Protein AF-Q7Z881-F1 (afdb_monomer_lite)

Sequence (79 aa):
SSAALARQCFRLGAHPPAWKVAKGILLRKPNKPDYTLVKAYRVISLLNCLGRVIEKIAAEAISDYCETMGALHPRQRQS

Organism: Rasamsonia emersonii (NCBI:txid68825)

pLDDT: mean 89.53, std 6.14, range [55.34, 96.38]

Structure (mmCIF, N/CA/C/O backbone):
data_AF-Q7Z881-F1
#
_entry.id   AF-Q7Z881-F1
#
loop_
_atom_site.group_PDB
_atom_site.id
_atom_site.type_symbol
_atom_site.label_atom_id
_atom_site.label_alt_id
_atom_site.label_comp_id
_atom_site.label_asym_id
_atom_site.label_entity_id
_atom_site.label_seq_id
_atom_site.pdbx_PDB_ins_code
_atom_site.Cartn_x
_atom_site.Cartn_y
_atom_site.Cartn_z
_atom_site.occupancy
_atom_site.B_iso_or_equiv
_atom_site.auth_seq_id
_atom_site.auth_comp_id
_atom_site.auth_asym_id
_atom_site.auth_atom_id
_atom_site.pdbx_PDB_model_num
ATOM 1 N N . SER A 1 1 ? -2.878 19.578 7.646 1.00 78.31 1 SER A N 1
ATOM 2 C CA . SER A 1 1 ? -1.708 18.733 7.311 1.00 78.31 1 SER A CA 1
ATOM 3 C C . SER A 1 1 ? -2.145 17.567 6.426 1.00 78.31 1 SER A C 1
ATOM 5 O O . SER A 1 1 ? -3.310 17.181 6.480 1.00 78.31 1 SER A O 1
ATOM 7 N N . SER A 1 2 ? -1.246 16.997 5.614 1.00 78.12 2 SER A N 1
ATOM 8 C CA . SER A 1 2 ? -1.536 15.855 4.719 1.00 78.12 2 SER A CA 1
ATOM 9 C C . SER A 1 2 ? -2.107 14.636 5.458 1.00 78.12 2 SER A C 1
ATOM 11 O O . SER A 1 2 ? -3.035 13.997 4.972 1.00 78.12 2 SER A O 1
ATOM 13 N N . ALA A 1 3 ? -1.628 14.367 6.676 1.00 84.56 3 ALA A N 1
ATOM 14 C CA . ALA A 1 3 ? -2.128 13.282 7.520 1.00 84.56 3 ALA A CA 1
ATOM 15 C C . ALA A 1 3 ? -3.573 13.501 8.017 1.00 84.56 3 ALA A C 1
ATOM 17 O O . ALA A 1 3 ? -4.334 12.544 8.137 1.00 84.56 3 ALA A O 1
ATOM 18 N N . ALA A 1 4 ? -3.979 14.748 8.290 1.00 89.50 4 ALA A N 1
ATOM 19 C CA . ALA A 1 4 ? -5.356 15.054 8.690 1.00 89.50 4 ALA A CA 1
ATOM 20 C C . ALA A 1 4 ? -6.346 14.820 7.537 1.00 89.50 4 ALA A C 1
ATOM 22 O O . ALA A 1 4 ? -7.399 14.220 7.746 1.00 89.50 4 ALA A O 1
ATOM 23 N N . LEU A 1 5 ? -5.970 15.224 6.318 1.00 89.94 5 LEU A N 1
ATOM 24 C CA . LEU A 1 5 ? -6.751 14.949 5.112 1.00 89.94 5 LEU A CA 1
ATOM 25 C C . LEU A 1 5 ? -6.862 13.438 4.858 1.00 89.94 5 LEU A C 1
ATOM 27 O O . LEU A 1 5 ? -7.962 12.939 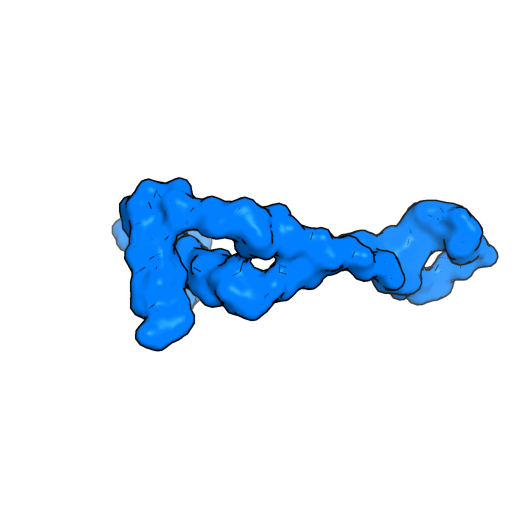4.652 1.00 89.94 5 LEU A O 1
ATOM 31 N N . ALA A 1 6 ? -5.748 12.704 4.942 1.00 90.88 6 ALA A N 1
ATOM 32 C CA . ALA A 1 6 ? -5.723 11.252 4.768 1.00 90.88 6 ALA A CA 1
ATOM 33 C C . ALA A 1 6 ? -6.670 10.528 5.741 1.00 90.88 6 ALA A C 1
ATOM 35 O O . ALA A 1 6 ? -7.450 9.674 5.321 1.00 90.88 6 ALA A O 1
ATOM 36 N N . ARG A 1 7 ? -6.666 10.923 7.022 1.00 92.44 7 ARG A N 1
ATOM 37 C CA . ARG A 1 7 ? -7.590 10.388 8.034 1.00 92.44 7 ARG A CA 1
ATOM 38 C C . ARG A 1 7 ? -9.052 10.697 7.721 1.00 92.44 7 ARG A C 1
ATOM 40 O O . ARG A 1 7 ? -9.896 9.825 7.890 1.00 92.44 7 ARG A O 1
ATOM 47 N N . GLN A 1 8 ? -9.361 11.909 7.261 1.00 93.94 8 GLN A N 1
ATOM 48 C CA . GLN A 1 8 ? -10.732 12.263 6.885 1.00 93.94 8 GLN A CA 1
ATOM 49 C C . GLN A 1 8 ? -11.203 11.472 5.659 1.00 93.94 8 GLN A C 1
ATOM 51 O O . GLN A 1 8 ? -12.302 10.929 5.679 1.00 93.94 8 GLN A O 1
ATOM 56 N N . CYS A 1 9 ? -10.364 11.341 4.629 1.00 92.44 9 CYS A N 1
ATOM 57 C CA . CYS A 1 9 ? -10.650 10.502 3.465 1.00 92.44 9 CYS A CA 1
ATOM 58 C C . CYS A 1 9 ? -10.884 9.037 3.851 1.00 92.44 9 CYS A C 1
ATOM 60 O O . CYS A 1 9 ? -11.839 8.438 3.370 1.00 92.44 9 CYS A O 1
ATOM 62 N N . PHE A 1 10 ? -10.053 8.481 4.741 1.00 92.94 10 PHE A N 1
ATOM 63 C CA . PHE A 1 10 ? -10.221 7.119 5.254 1.00 92.94 10 PHE A CA 1
ATOM 64 C C . PHE A 1 10 ? -11.563 6.943 5.975 1.00 92.94 10 PHE A C 1
ATOM 66 O O . PHE A 1 10 ? -12.304 6.020 5.657 1.00 92.94 10 PHE A O 1
ATOM 73 N N . ARG A 1 11 ? -11.931 7.872 6.869 1.00 93.88 11 ARG A N 1
ATOM 74 C CA . ARG A 1 11 ? -13.229 7.838 7.567 1.00 93.88 11 ARG A CA 1
ATOM 75 C C . ARG A 1 11 ? -14.430 7.935 6.628 1.00 93.88 11 ARG A C 1
ATOM 77 O O . ARG A 1 11 ? -15.439 7.289 6.870 1.00 93.88 11 ARG A O 1
ATOM 84 N N . LEU A 1 12 ? -14.335 8.768 5.592 1.00 94.81 12 LEU A N 1
ATOM 85 C CA . LEU A 1 12 ? -15.420 8.979 4.630 1.00 94.81 12 LEU A CA 1
ATOM 86 C C . LEU A 1 12 ? -15.476 7.903 3.533 1.00 94.81 12 LEU A C 1
ATOM 88 O O . LEU A 1 12 ? -16.400 7.921 2.726 1.00 94.81 12 LEU A O 1
ATOM 92 N N . GLY A 1 13 ? -14.470 7.024 3.433 1.00 91.19 13 GLY A N 1
ATOM 93 C CA . GLY A 1 13 ? -14.313 6.098 2.303 1.00 91.19 13 GLY A CA 1
ATOM 94 C C . GLY A 1 13 ? -14.098 6.798 0.951 1.00 91.19 13 GLY A C 1
ATOM 95 O O . GLY A 1 13 ? -14.220 6.179 -0.107 1.00 91.19 13 GLY A O 1
ATOM 96 N N . ALA A 1 14 ? -13.792 8.098 0.965 1.00 90.94 14 ALA A N 1
ATOM 97 C CA . ALA A 1 14 ? -13.705 8.944 -0.218 1.00 90.94 14 ALA A CA 1
ATOM 98 C C . ALA A 1 14 ? -12.246 9.309 -0.502 1.00 90.94 14 ALA A C 1
ATOM 100 O O . ALA A 1 14 ? -11.623 10.090 0.222 1.00 90.94 14 ALA A O 1
ATOM 101 N N . HIS A 1 15 ? -11.707 8.763 -1.593 1.00 88.81 15 HIS A N 1
ATOM 102 C CA . HIS A 1 15 ? -10.316 8.961 -1.996 1.00 88.81 15 HIS A CA 1
ATOM 103 C C . HIS A 1 15 ? -10.232 9.629 -3.374 1.00 88.81 15 HIS A C 1
ATOM 105 O O . HIS A 1 15 ? -10.851 9.128 -4.319 1.00 88.81 15 HIS A O 1
ATOM 111 N N . PRO A 1 16 ? -9.429 10.698 -3.529 1.00 88.62 16 PRO A N 1
ATOM 112 C CA . PRO A 1 16 ? -9.093 11.266 -4.826 1.00 88.62 16 PRO A CA 1
ATOM 113 C C . PRO A 1 16 ? -8.613 10.197 -5.823 1.00 88.62 16 PRO A C 1
ATOM 115 O O . PRO A 1 16 ? -7.758 9.379 -5.467 1.00 88.62 16 PRO A O 1
ATOM 118 N N . PRO A 1 17 ? -9.079 10.217 -7.087 1.00 87.44 17 PRO A N 1
ATOM 119 C CA . PRO A 1 17 ? -8.653 9.256 -8.108 1.00 87.44 17 PRO A CA 1
ATOM 120 C C . PRO A 1 17 ? -7.133 9.200 -8.297 1.00 87.44 17 PRO A C 1
ATOM 122 O O . PRO A 1 17 ? -6.571 8.124 -8.475 1.00 87.44 17 PRO A O 1
ATOM 125 N N . ALA A 1 18 ? -6.451 10.341 -8.160 1.00 85.81 18 ALA A N 1
ATOM 126 C CA . ALA A 1 18 ? -4.997 10.434 -8.270 1.00 85.81 18 ALA A CA 1
ATOM 127 C C . ALA A 1 18 ? -4.237 9.571 -7.243 1.00 85.81 18 ALA A C 1
ATOM 129 O O . ALA A 1 18 ? -3.088 9.214 -7.480 1.00 85.81 18 ALA A O 1
ATOM 130 N N . TRP A 1 19 ? -4.848 9.227 -6.103 1.00 85.94 19 TRP A N 1
ATOM 131 C CA . TRP A 1 19 ? -4.238 8.354 -5.088 1.00 85.94 19 TRP A CA 1
ATOM 132 C C . TRP A 1 19 ? -4.363 6.868 -5.411 1.00 85.94 19 TRP A C 1
ATOM 134 O O . TRP A 1 19 ? -3.645 6.063 -4.830 1.00 85.94 19 TRP A O 1
ATOM 144 N N . LYS A 1 20 ? -5.226 6.511 -6.366 1.00 83.44 20 LYS A N 1
ATOM 145 C CA . LYS A 1 20 ? -5.408 5.140 -6.857 1.00 83.44 20 LYS A CA 1
ATOM 146 C C . LYS A 1 20 ? -4.488 4.815 -8.040 1.00 83.44 20 LYS A C 1
ATOM 148 O O . LYS A 1 20 ? -4.559 3.721 -8.590 1.00 83.44 20 LYS A O 1
ATOM 153 N N . VAL A 1 21 ? -3.641 5.761 -8.447 1.00 86.94 21 VAL A N 1
ATOM 154 C CA . VAL A 1 21 ? -2.682 5.590 -9.540 1.00 86.94 21 VAL A CA 1
ATOM 155 C C . VAL A 1 21 ? -1.319 5.220 -8.963 1.00 86.94 21 VAL A C 1
ATOM 157 O O . VAL A 1 21 ? -0.768 5.944 -8.133 1.00 86.94 21 VAL A O 1
ATOM 160 N N . ALA A 1 22 ? -0.760 4.110 -9.442 1.00 89.62 22 ALA A N 1
ATOM 161 C CA . ALA A 1 22 ? 0.579 3.654 -9.095 1.00 89.62 22 ALA A CA 1
ATOM 162 C C . ALA A 1 22 ? 1.463 3.572 -10.343 1.00 89.62 22 ALA A C 1
ATOM 164 O O . ALA A 1 22 ? 0.998 3.241 -11.436 1.00 89.62 22 ALA A O 1
ATOM 165 N N . LYS A 1 23 ? 2.758 3.844 -10.176 1.00 90.62 23 LYS A N 1
ATOM 166 C CA . LYS A 1 23 ? 3.754 3.647 -11.232 1.00 90.62 23 LYS A CA 1
ATOM 167 C C . LYS A 1 23 ? 4.328 2.237 -11.124 1.00 90.62 23 LYS A C 1
ATOM 169 O O . LYS A 1 23 ? 4.995 1.922 -10.141 1.00 90.62 23 LYS A O 1
ATOM 174 N N . GLY A 1 24 ? 4.089 1.406 -12.134 1.00 92.69 24 GLY A N 1
ATOM 175 C CA . GLY A 1 24 ? 4.710 0.087 -12.246 1.00 92.69 24 GLY A CA 1
ATOM 176 C C . GLY A 1 24 ? 6.176 0.199 -12.665 1.00 92.69 24 GLY A C 1
ATOM 177 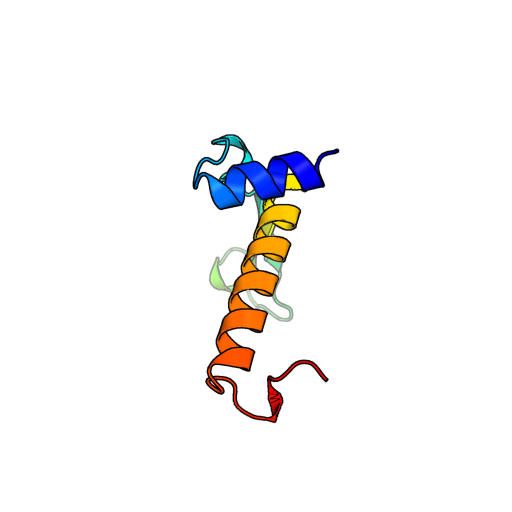O O . GLY A 1 24 ? 6.484 0.843 -13.666 1.00 92.69 24 GLY A O 1
ATOM 178 N N . ILE A 1 25 ? 7.083 -0.425 -11.915 1.00 93.38 25 ILE A N 1
ATOM 179 C CA . ILE A 1 25 ? 8.508 -0.520 -12.253 1.00 93.38 25 ILE A CA 1
ATOM 180 C C . ILE A 1 25 ? 8.899 -1.989 -12.386 1.00 93.38 25 ILE A C 1
ATOM 182 O O . ILE A 1 25 ? 8.561 -2.818 -11.541 1.00 93.38 25 ILE A O 1
ATOM 186 N N . LEU A 1 26 ? 9.636 -2.306 -13.452 1.00 94.25 26 LEU A N 1
ATOM 187 C CA . LEU A 1 26 ? 10.189 -3.633 -13.696 1.00 94.25 26 LEU A CA 1
ATOM 188 C C . LEU A 1 26 ? 11.593 -3.744 -13.098 1.00 94.25 26 LEU A C 1
ATOM 190 O O . LEU A 1 26 ? 12.536 -3.114 -13.572 1.00 94.25 26 LEU A O 1
ATOM 194 N N . LEU A 1 27 ? 11.746 -4.593 -12.085 1.00 95.56 27 LEU A N 1
ATOM 195 C CA . LEU A 1 27 ? 13.037 -4.942 -11.501 1.00 95.56 27 LEU A CA 1
ATOM 196 C C . LEU A 1 27 ? 13.561 -6.240 -12.109 1.00 95.56 27 LEU A C 1
ATOM 198 O O . LEU A 1 27 ? 12.864 -7.254 -12.136 1.00 95.56 27 LEU A O 1
ATOM 202 N N . ARG A 1 28 ? 14.810 -6.229 -12.574 1.00 95.12 28 ARG A N 1
ATOM 203 C CA . ARG A 1 28 ? 15.485 -7.412 -13.122 1.00 95.12 28 ARG A CA 1
ATOM 204 C C . ARG A 1 28 ? 15.701 -8.461 -12.026 1.00 95.12 28 ARG A C 1
ATOM 206 O O . ARG A 1 28 ? 16.202 -8.143 -10.950 1.00 95.12 28 ARG A O 1
ATOM 213 N N . LYS A 1 29 ? 15.336 -9.719 -12.288 1.00 94.75 29 LYS A N 1
ATOM 214 C CA . LYS A 1 29 ? 15.714 -10.859 -11.436 1.00 94.75 29 LYS A CA 1
ATOM 215 C C . LYS A 1 29 ? 17.162 -11.234 -11.737 1.00 94.75 29 LYS A C 1
ATOM 217 O O . LYS A 1 29 ? 17.479 -11.343 -12.912 1.00 94.75 29 LYS A O 1
ATOM 222 N N . PRO A 1 30 ? 18.001 -11.521 -10.733 1.00 92.50 30 PRO A N 1
ATOM 223 C CA . PRO A 1 30 ? 19.366 -11.973 -10.980 1.00 92.50 30 PRO A CA 1
ATOM 224 C C . PRO A 1 30 ? 19.393 -13.309 -11.742 1.00 92.50 30 PRO A C 1
ATOM 226 O O . PRO A 1 30 ? 18.468 -14.121 -11.626 1.00 92.50 30 PRO A O 1
ATOM 229 N N . ASN A 1 31 ? 20.476 -13.535 -12.492 1.00 92.88 31 ASN A N 1
ATOM 230 C CA . ASN A 1 31 ? 20.814 -14.804 -13.153 1.00 92.88 31 ASN A CA 1
ATOM 231 C C . ASN A 1 31 ? 19.728 -15.352 -14.090 1.00 92.88 31 ASN A C 1
ATOM 233 O O . ASN A 1 31 ? 19.414 -16.544 -14.074 1.00 92.88 31 ASN A O 1
ATOM 237 N N . LYS A 1 32 ? 19.117 -14.483 -14.900 1.00 94.31 32 LYS A N 1
ATOM 238 C CA . LYS A 1 32 ? 18.188 -14.917 -15.947 1.00 94.31 32 LYS A CA 1
ATOM 239 C C . LYS A 1 32 ? 18.899 -15.029 -17.295 1.00 94.31 32 LYS A C 1
ATOM 241 O O . LYS A 1 32 ? 19.632 -14.110 -17.644 1.00 94.31 32 LYS A O 1
ATOM 246 N N . PRO A 1 33 ? 18.686 -16.141 -18.028 1.00 87.62 33 PRO A N 1
ATOM 247 C CA . PRO A 1 33 ? 19.398 -16.412 -19.276 1.00 87.62 33 PRO A CA 1
ATOM 248 C C . PRO A 1 33 ? 18.968 -15.476 -20.411 1.00 87.62 33 PRO A C 1
ATOM 250 O O . PRO A 1 33 ? 19.727 -15.259 -21.343 1.00 87.62 33 PRO A O 1
ATOM 253 N N . ASP A 1 34 ? 17.760 -14.915 -20.321 1.00 91.81 34 ASP A N 1
ATOM 254 C CA . ASP A 1 34 ? 17.178 -14.047 -21.337 1.00 91.81 34 ASP A CA 1
ATOM 255 C C . ASP A 1 34 ? 16.270 -13.000 -20.670 1.00 91.81 34 ASP A C 1
ATOM 257 O O . ASP A 1 34 ? 15.309 -13.351 -19.976 1.00 91.81 34 ASP A O 1
ATOM 261 N N . TYR A 1 35 ? 16.599 -11.719 -20.861 1.00 90.69 35 TYR A N 1
ATOM 262 C CA . TYR A 1 35 ? 15.857 -10.561 -20.345 1.00 90.69 35 TYR A CA 1
ATOM 263 C C . TYR A 1 35 ? 14.895 -9.949 -21.369 1.00 90.69 35 TYR A C 1
ATOM 265 O O . TYR A 1 35 ? 14.275 -8.931 -21.088 1.00 90.69 35 TYR A O 1
ATOM 273 N N . THR A 1 36 ? 14.714 -10.561 -22.535 1.00 92.75 36 THR A N 1
ATOM 274 C CA . THR A 1 36 ? 13.588 -10.221 -23.419 1.00 92.75 36 THR A CA 1
ATOM 275 C C . THR A 1 36 ? 12.273 -10.808 -22.890 1.00 92.75 36 THR A C 1
ATOM 277 O O . THR A 1 36 ? 11.188 -10.308 -23.181 1.00 92.75 36 THR A O 1
ATOM 280 N N . LEU A 1 37 ? 12.358 -11.837 -22.038 1.00 93.06 37 LEU A N 1
ATOM 281 C CA . LEU A 1 37 ? 11.208 -12.534 -21.472 1.00 93.06 37 LEU A CA 1
AT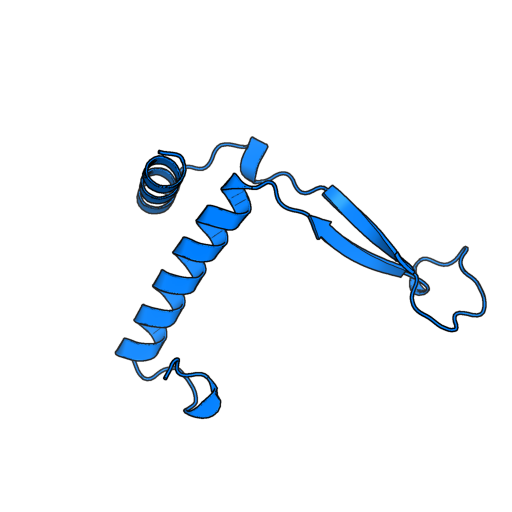OM 282 C C . LEU A 1 37 ? 10.688 -11.854 -20.198 1.00 93.06 37 LEU A C 1
ATOM 284 O O . LEU A 1 37 ? 11.429 -11.629 -19.240 1.00 93.06 37 LEU A O 1
ATOM 288 N N . VAL A 1 38 ? 9.366 -11.673 -20.106 1.00 89.50 38 VAL A N 1
ATOM 289 C CA . VAL A 1 38 ? 8.673 -11.101 -18.928 1.00 89.50 38 VAL A CA 1
ATOM 290 C C . VAL A 1 38 ? 9.033 -11.832 -17.627 1.00 89.50 38 VAL A C 1
ATOM 292 O O . VAL A 1 38 ? 9.196 -11.215 -16.572 1.00 89.50 38 VAL A O 1
ATOM 295 N N . LYS A 1 39 ? 9.257 -13.152 -17.692 1.00 92.06 39 LYS A N 1
ATOM 296 C CA . LYS A 1 39 ? 9.643 -13.978 -16.534 1.00 92.06 39 LYS A CA 1
ATOM 297 C C . LYS A 1 39 ? 10.967 -13.549 -15.886 1.00 92.06 39 LYS A C 1
ATOM 299 O O . LYS A 1 39 ? 11.234 -13.961 -14.751 1.00 92.06 39 LYS A O 1
ATOM 304 N N . ALA A 1 40 ? 11.785 -12.747 -16.569 1.00 95.81 40 ALA A N 1
ATOM 305 C CA . ALA A 1 40 ? 13.035 -12.214 -16.048 1.00 95.81 40 ALA A CA 1
ATOM 306 C C . ALA A 1 40 ? 12.861 -11.000 -15.121 1.00 95.81 40 ALA A C 1
ATOM 308 O O . ALA A 1 40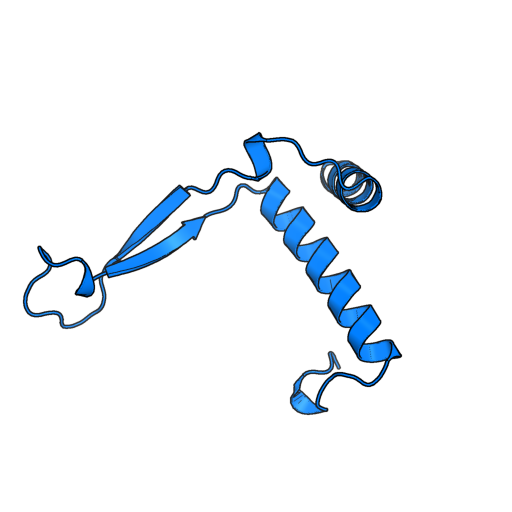 ? 13.827 -10.592 -14.481 1.00 95.81 40 ALA A O 1
ATOM 309 N N . TYR A 1 41 ? 11.642 -10.471 -14.973 1.00 96.38 41 TYR A N 1
ATOM 310 C CA . TYR A 1 41 ? 11.366 -9.279 -14.171 1.00 96.38 41 TYR A CA 1
ATOM 311 C C . TYR A 1 41 ? 10.398 -9.543 -13.015 1.00 96.38 41 TYR A C 1
ATOM 313 O O . TYR A 1 41 ? 9.594 -10.479 -13.035 1.00 96.38 41 TYR A O 1
ATOM 321 N N . ARG A 1 42 ? 10.505 -8.720 -11.971 1.00 94.19 42 ARG A N 1
ATOM 322 C CA . ARG A 1 42 ? 9.530 -8.557 -10.887 1.00 94.19 42 ARG A CA 1
ATOM 323 C C . ARG A 1 42 ? 8.895 -7.180 -11.053 1.00 94.19 42 ARG A C 1
ATOM 325 O O . ARG A 1 42 ? 9.619 -6.193 -11.146 1.00 94.19 42 ARG A O 1
ATOM 332 N N . VAL A 1 43 ? 7.571 -7.118 -11.098 1.00 94.12 43 VAL A N 1
ATOM 333 C CA . VAL A 1 43 ? 6.843 -5.845 -11.122 1.00 94.12 43 VAL A CA 1
ATOM 334 C C . VAL A 1 43 ? 6.717 -5.347 -9.684 1.00 94.12 43 VAL A C 1
ATOM 336 O O . VAL A 1 43 ? 6.315 -6.115 -8.812 1.00 94.12 43 VAL A O 1
ATOM 339 N N . ILE A 1 44 ? 7.048 -4.082 -9.437 1.00 93.81 44 ILE A N 1
ATOM 340 C CA . ILE A 1 44 ? 6.707 -3.379 -8.195 1.00 93.81 44 ILE A CA 1
ATOM 341 C C . ILE A 1 44 ? 5.818 -2.178 -8.511 1.00 93.81 44 ILE A C 1
ATOM 343 O O . ILE A 1 44 ? 5.994 -1.526 -9.540 1.00 93.81 44 ILE A O 1
ATOM 347 N N . SER A 1 45 ? 4.881 -1.874 -7.618 1.00 90.50 45 SER A N 1
ATOM 348 C CA . SER A 1 45 ? 3.998 -0.711 -7.728 1.00 90.50 45 SER A CA 1
ATOM 349 C C . SER A 1 45 ? 4.483 0.386 -6.788 1.00 90.50 45 SER A C 1
ATOM 351 O O . SER A 1 45 ? 4.524 0.186 -5.577 1.00 90.50 45 SER A O 1
ATOM 353 N N . LEU A 1 46 ? 4.845 1.549 -7.328 1.00 88.69 46 LEU A N 1
ATOM 354 C CA . LEU A 1 46 ? 5.140 2.736 -6.531 1.00 88.69 46 LEU A CA 1
ATOM 355 C C . LEU A 1 46 ? 3.883 3.592 -6.389 1.00 88.69 46 LEU A C 1
ATOM 357 O O . LEU A 1 46 ? 3.422 4.191 -7.365 1.00 88.69 46 LEU A O 1
ATOM 361 N N . LEU A 1 47 ? 3.350 3.661 -5.172 1.00 84.50 47 LEU A N 1
ATOM 362 C CA . LEU A 1 47 ? 2.275 4.585 -4.832 1.00 84.50 47 LEU A CA 1
ATOM 363 C C . LEU A 1 47 ? 2.807 6.001 -4.617 1.00 84.50 47 LEU A C 1
ATOM 365 O O . LEU A 1 47 ? 3.961 6.214 -4.237 1.00 84.50 47 LEU A O 1
ATOM 369 N N . ASN A 1 48 ? 1.932 6.983 -4.822 1.00 83.75 48 ASN A N 1
ATOM 370 C CA . ASN A 1 48 ? 2.228 8.352 -4.432 1.00 83.75 48 ASN A CA 1
ATOM 371 C C . ASN A 1 48 ? 2.282 8.492 -2.894 1.00 83.75 48 ASN A C 1
ATOM 373 O O . ASN A 1 48 ? 1.759 7.663 -2.145 1.00 83.75 48 ASN A O 1
ATOM 377 N N . CYS A 1 49 ? 2.915 9.565 -2.412 1.00 84.88 49 CYS A N 1
ATOM 378 C CA . CYS A 1 49 ? 3.150 9.764 -0.979 1.00 84.88 49 CYS A CA 1
ATOM 379 C C . CYS A 1 49 ? 1.859 9.749 -0.143 1.00 84.88 49 CYS A C 1
ATOM 381 O O . CYS A 1 49 ? 1.869 9.261 0.982 1.00 84.88 49 CYS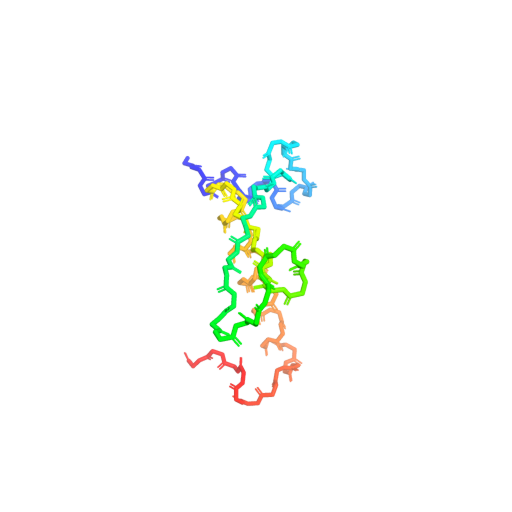 A O 1
ATOM 383 N N . LEU A 1 50 ? 0.749 10.267 -0.678 1.00 84.94 50 LEU A N 1
ATOM 384 C CA . LEU A 1 50 ? -0.528 10.348 0.040 1.00 84.94 50 LEU A CA 1
ATOM 385 C C . LEU A 1 50 ? -1.239 8.991 0.118 1.00 84.94 50 LEU A C 1
ATOM 387 O O . LEU A 1 50 ? -1.764 8.651 1.176 1.00 84.94 50 LEU A O 1
ATOM 391 N N . GLY A 1 51 ? -1.189 8.193 -0.951 1.00 85.44 51 GLY A N 1
ATOM 392 C CA . GLY A 1 51 ? -1.656 6.808 -0.962 1.00 85.44 51 GLY A CA 1
ATOM 393 C C . GLY A 1 51 ? -0.930 5.986 0.096 1.00 85.44 51 GLY A C 1
ATOM 394 O O . GLY A 1 51 ? -1.573 5.335 0.912 1.00 85.44 51 GLY A O 1
ATOM 395 N N . ARG A 1 52 ? 0.394 6.149 0.199 1.00 87.31 52 ARG A N 1
ATOM 396 C CA . ARG A 1 52 ? 1.200 5.473 1.224 1.00 87.31 52 ARG A CA 1
ATOM 397 C C . ARG A 1 52 ? 0.838 5.876 2.659 1.00 87.31 52 ARG A C 1
ATOM 399 O O . ARG A 1 52 ? 0.876 5.043 3.561 1.00 87.31 52 ARG A O 1
ATOM 406 N N . VAL A 1 53 ? 0.483 7.142 2.898 1.00 90.88 53 VAL A N 1
ATOM 407 C CA . VAL A 1 53 ? 0.007 7.588 4.224 1.00 90.88 53 VAL A CA 1
ATOM 408 C C . VAL A 1 53 ? -1.318 6.911 4.582 1.00 90.88 53 VAL A C 1
ATOM 410 O O . VAL A 1 53 ? -1.501 6.515 5.729 1.00 90.88 53 VAL A O 1
ATOM 413 N N . ILE A 1 54 ? -2.229 6.752 3.621 1.00 90.50 54 ILE A N 1
ATOM 414 C CA . ILE A 1 54 ? -3.515 6.078 3.850 1.00 90.50 54 ILE A CA 1
ATOM 415 C C . ILE A 1 54 ? -3.336 4.583 4.063 1.00 90.50 54 ILE A C 1
ATOM 417 O O . ILE A 1 54 ? -3.956 4.044 4.972 1.00 90.50 54 ILE A O 1
ATOM 421 N N . GLU A 1 55 ? -2.474 3.931 3.285 1.00 89.81 55 GLU A N 1
ATOM 422 C CA . GLU A 1 55 ? -2.125 2.522 3.498 1.00 89.81 55 GLU A CA 1
ATOM 423 C C . GLU A 1 55 ? -1.620 2.288 4.918 1.00 89.81 55 GLU A C 1
ATOM 425 O O . GLU A 1 55 ? -2.046 1.339 5.568 1.00 89.81 55 GLU A O 1
ATOM 430 N N . LYS A 1 56 ? -0.769 3.188 5.429 1.00 92.25 56 LYS A N 1
ATOM 431 C CA . LYS A 1 56 ? -0.294 3.119 6.811 1.00 92.25 56 LYS A CA 1
ATOM 432 C C . LYS A 1 56 ? -1.443 3.234 7.820 1.00 92.25 56 LYS A C 1
ATOM 434 O O . LYS A 1 56 ? -1.545 2.386 8.694 1.00 92.25 56 LYS A O 1
ATOM 439 N N . ILE A 1 57 ? -2.318 4.232 7.669 1.00 93.44 57 ILE A N 1
ATOM 440 C CA . ILE A 1 57 ? -3.478 4.423 8.563 1.00 93.44 57 ILE A CA 1
ATOM 441 C C . ILE A 1 57 ? -4.399 3.194 8.543 1.00 93.44 57 ILE A C 1
ATOM 443 O O . ILE A 1 57 ? -4.871 2.758 9.589 1.00 93.44 57 ILE A O 1
ATOM 447 N N . ALA A 1 58 ? -4.656 2.631 7.361 1.00 92.50 58 ALA A N 1
ATOM 448 C CA . ALA A 1 58 ? -5.488 1.444 7.214 1.00 92.50 58 ALA A CA 1
ATOM 449 C C . ALA A 1 58 ? -4.834 0.210 7.852 1.00 92.50 58 ALA A C 1
ATOM 451 O O . ALA A 1 58 ? -5.507 -0.545 8.545 1.00 92.50 58 ALA A O 1
ATOM 452 N N . ALA A 1 59 ? -3.529 0.020 7.643 1.00 93.69 59 ALA A N 1
ATOM 453 C CA . ALA A 1 59 ? -2.779 -1.086 8.227 1.00 93.69 59 ALA A CA 1
ATOM 454 C C . ALA A 1 59 ? -2.765 -1.026 9.760 1.00 93.69 59 ALA A C 1
ATOM 456 O O . ALA A 1 59 ? -2.984 -2.052 10.395 1.00 93.69 59 ALA A O 1
ATOM 457 N N . GLU A 1 60 ? -2.566 0.161 10.341 1.00 93.50 60 GLU A N 1
ATOM 458 C CA . GLU A 1 60 ? -2.656 0.388 11.791 1.00 93.50 60 GLU A CA 1
ATOM 459 C C . GLU A 1 60 ? -4.055 0.022 12.308 1.00 93.50 60 GLU A C 1
ATOM 461 O O . GLU A 1 60 ? -4.178 -0.843 13.167 1.00 93.50 60 GLU A O 1
ATOM 466 N N . ALA A 1 61 ? -5.118 0.557 11.697 1.00 93.88 61 ALA A N 1
ATOM 467 C CA . ALA A 1 61 ? -6.491 0.272 12.122 1.00 93.88 61 ALA A CA 1
ATOM 468 C C . ALA A 1 61 ? -6.854 -1.226 12.049 1.00 93.88 61 ALA A C 1
ATOM 470 O O . ALA A 1 61 ? -7.559 -1.741 12.917 1.00 93.88 61 ALA A O 1
ATOM 471 N N . ILE A 1 62 ? -6.381 -1.931 11.015 1.00 93.62 62 ILE A N 1
ATOM 472 C CA . ILE A 1 62 ? -6.577 -3.381 10.872 1.00 93.62 62 ILE A CA 1
ATOM 473 C C . ILE A 1 62 ? -5.779 -4.138 11.936 1.00 93.62 62 ILE A C 1
ATOM 475 O O . ILE A 1 62 ? -6.313 -5.067 12.537 1.00 93.62 62 ILE A O 1
ATOM 479 N N . SER A 1 63 ? -4.522 -3.753 12.172 1.00 92.88 63 SER A N 1
ATOM 480 C CA . SER A 1 63 ? -3.662 -4.386 13.176 1.00 92.88 63 SER A CA 1
ATOM 481 C C . SER A 1 63 ? -4.284 -4.278 14.565 1.00 92.88 63 SER A C 1
ATOM 483 O O . SER A 1 63 ? -4.484 -5.304 15.212 1.00 92.88 63 SER A O 1
ATOM 485 N N . ASP A 1 64 ? -4.688 -3.071 14.963 1.00 92.50 64 ASP A N 1
ATOM 486 C CA . ASP A 1 64 ? -5.320 -2.803 16.257 1.00 92.50 64 ASP A CA 1
ATOM 487 C C . ASP A 1 64 ? -6.587 -3.655 16.433 1.00 92.50 64 ASP A C 1
ATOM 489 O O . ASP A 1 64 ? -6.801 -4.297 17.465 1.00 92.50 64 ASP A O 1
ATOM 493 N N . TYR A 1 65 ? -7.422 -3.734 15.391 1.00 94.06 65 TYR A N 1
ATOM 494 C CA . TYR A 1 65 ? -8.623 -4.563 15.422 1.00 94.06 65 TYR A CA 1
ATOM 495 C C . TYR A 1 65 ? -8.287 -6.054 15.582 1.00 94.06 65 TYR A C 1
ATOM 497 O O . TYR A 1 65 ? -8.863 -6.739 16.427 1.00 94.06 65 TYR A O 1
ATOM 505 N N . CYS A 1 66 ? -7.325 -6.574 14.819 1.00 93.81 66 CYS A N 1
ATOM 506 C CA . CYS A 1 66 ? -6.924 -7.975 14.922 1.00 93.81 66 CYS A CA 1
ATOM 507 C C . CYS A 1 66 ? -6.295 -8.320 16.284 1.00 93.81 66 CYS A C 1
ATOM 509 O O . CYS A 1 66 ? -6.475 -9.443 16.761 1.00 93.81 66 CYS A O 1
ATOM 511 N N . GLU A 1 67 ? -5.589 -7.384 16.917 1.00 91.44 67 GLU A N 1
ATOM 512 C CA . GLU A 1 67 ? -5.043 -7.546 18.268 1.00 91.44 67 GLU A CA 1
ATOM 513 C C . GLU A 1 67 ? -6.148 -7.590 19.321 1.00 91.44 67 GLU A C 1
ATOM 515 O O . GLU A 1 67 ? -6.183 -8.525 20.123 1.00 91.44 67 GLU A O 1
ATOM 520 N N . THR A 1 68 ? -7.099 -6.652 19.266 1.00 92.31 68 THR A N 1
ATOM 521 C CA . THR A 1 68 ? -8.231 -6.602 20.211 1.00 92.31 68 THR A CA 1
ATOM 522 C C . THR A 1 68 ? -9.102 -7.858 20.145 1.00 92.31 68 THR A C 1
ATOM 524 O O . THR A 1 68 ? -9.592 -8.331 21.168 1.00 92.31 68 THR A O 1
ATOM 527 N N . MET A 1 69 ? -9.241 -8.446 18.955 1.00 92.75 69 MET A N 1
ATOM 528 C CA . MET A 1 69 ? -10.000 -9.676 18.726 1.00 92.75 69 MET A CA 1
ATOM 529 C C . MET A 1 69 ? -9.194 -10.960 18.993 1.00 92.75 69 MET A C 1
ATOM 531 O O . MET A 1 69 ? -9.735 -12.056 18.856 1.00 92.75 69 MET A O 1
ATOM 535 N N . GLY A 1 70 ? -7.898 -10.864 19.317 1.00 89.94 70 GLY A N 1
ATOM 536 C CA . GLY A 1 70 ? -7.026 -12.031 19.496 1.00 89.94 70 GLY A CA 1
ATOM 537 C C . GLY A 1 70 ? -6.802 -12.854 18.218 1.00 89.94 70 GLY A C 1
ATOM 538 O O . GLY A 1 70 ? -6.366 -14.002 18.296 1.00 89.94 70 GLY A O 1
ATOM 539 N N . ALA A 1 71 ? -7.082 -12.281 17.044 1.00 89.81 71 ALA A N 1
ATOM 540 C CA . ALA A 1 71 ? -7.044 -12.965 15.750 1.00 89.81 71 ALA A CA 1
ATOM 541 C C . ALA A 1 71 ? -5.616 -13.183 15.217 1.00 89.81 71 ALA A C 1
ATOM 543 O O . ALA A 1 71 ? -5.407 -13.971 14.294 1.00 89.81 71 ALA A O 1
ATOM 544 N N . LEU A 1 72 ? -4.622 -12.492 15.785 1.00 88.81 72 LEU A N 1
ATOM 545 C CA . LEU A 1 72 ? -3.222 -12.633 15.392 1.00 88.81 72 LEU A CA 1
ATOM 546 C C . LEU A 1 72 ? -2.536 -13.785 16.130 1.00 88.81 72 LEU A C 1
ATOM 548 O O . LEU A 1 72 ? -2.597 -13.902 17.362 1.00 88.81 72 LEU A O 1
ATOM 552 N N . HIS A 1 73 ? -1.790 -14.590 15.369 1.00 87.62 73 HIS A N 1
ATOM 553 C CA . HIS A 1 73 ? -0.838 -15.546 15.925 1.00 87.62 73 HIS A CA 1
ATOM 554 C C . HIS A 1 73 ? 0.195 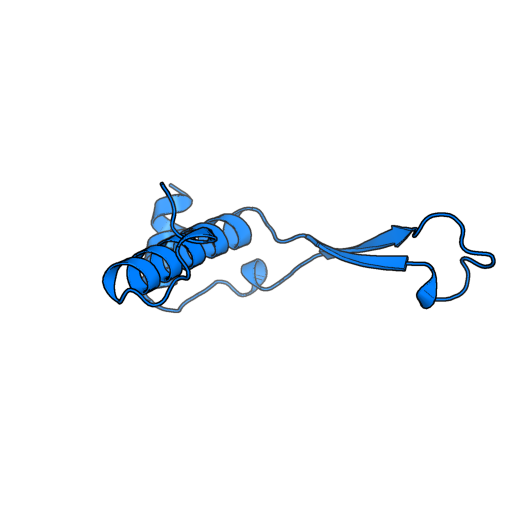-14.799 16.799 1.00 87.62 73 HIS A C 1
ATOM 556 O O . HIS A 1 73 ? 0.623 -13.712 16.412 1.00 87.62 73 HIS A O 1
ATOM 562 N N . PRO A 1 74 ? 0.677 -15.357 17.930 1.00 83.81 74 PRO A N 1
ATOM 563 C CA . PRO A 1 74 ? 1.599 -14.666 18.843 1.00 83.81 74 PRO A CA 1
ATOM 564 C C . PRO A 1 74 ? 2.838 -14.036 18.185 1.00 83.81 74 PRO A C 1
ATOM 566 O O . PRO A 1 74 ? 3.258 -12.958 18.576 1.00 83.81 74 PRO A O 1
ATOM 569 N N . ARG A 1 75 ? 3.388 -14.671 17.140 1.00 85.94 75 ARG A N 1
ATOM 570 C CA . ARG A 1 75 ? 4.519 -14.142 16.342 1.00 85.94 75 ARG A CA 1
ATOM 571 C C . ARG A 1 75 ? 4.199 -12.914 15.471 1.00 85.94 75 ARG A C 1
ATOM 573 O O . ARG A 1 75 ? 5.117 -12.360 14.883 1.00 85.94 75 ARG A O 1
ATOM 580 N N . GLN A 1 76 ? 2.929 -12.552 15.316 1.00 83.50 76 GLN A N 1
ATOM 581 C CA . GLN A 1 76 ? 2.471 -11.449 14.464 1.00 83.50 76 GLN A CA 1
ATOM 582 C C . GLN A 1 76 ? 1.916 -10.265 15.260 1.00 83.50 76 GLN A C 1
ATOM 584 O O . GLN A 1 76 ? 1.548 -9.267 14.650 1.00 83.50 76 GLN A O 1
ATOM 589 N N . ARG A 1 77 ? 1.829 -10.375 16.590 1.00 76.88 77 ARG A N 1
ATOM 590 C CA . ARG A 1 77 ? 1.403 -9.266 17.450 1.00 76.88 77 ARG A CA 1
ATOM 591 C C . ARG A 1 77 ? 2.514 -8.230 17.518 1.00 76.88 77 ARG A C 1
ATOM 593 O O . ARG A 1 77 ? 3.684 -8.612 17.610 1.00 76.88 77 ARG A O 1
ATOM 600 N N . GLN A 1 78 ? 2.161 -6.951 17.454 1.00 69.00 78 GLN A N 1
ATOM 601 C CA . GLN A 1 78 ? 3.124 -5.899 17.751 1.00 69.00 78 GLN A CA 1
ATOM 602 C C . GLN A 1 78 ? 3.411 -5.942 19.261 1.00 69.00 78 GLN A C 1
ATOM 604 O O . GLN A 1 78 ? 2.505 -6.149 20.067 1.00 69.00 78 GLN A O 1
ATOM 609 N N . SER A 1 79 ? 4.697 -5.903 19.622 1.00 55.34 79 SER A N 1
ATOM 610 C CA . SER A 1 79 ? 5.185 -5.980 21.008 1.00 55.34 79 SER A CA 1
ATOM 611 C C . SER A 1 79 ? 4.914 -4.707 21.789 1.00 55.34 79 SER A C 1
ATOM 613 O O . SER A 1 79 ? 5.196 -3.641 21.192 1.00 55.34 79 SER A O 1
#

Radius of gyration: 17.91 Å; chains: 1; bounding box: 36×35×44 Å

Foldseek 3Di:
DLLVVLVVCLVVVHDDPLQVDWDKDWDADPPDPDPVDPVRTDIDTHTDPSNVSNVVVVVVVVLVVCVVVVVDDPVPRDD

Secondary structure (DSSP, 8-state):
-HHHHHHHHHHHT---GGGG-EEEEEEEPTT-S-SSSGGGEEEEEEE-HHHHHHHHHHHHHHHHHHHHTT-S-GGGS--